Protein AF-A0A9P0FPD1-F1 (afdb_monomer)

Solvent-accessible surface area (backbone atoms only — not comparable to full-atom values): 7774 Å² total; per-residue (Å²): 135,86,89,82,80,80,77,78,78,75,72,80,72,81,77,53,53,54,69,71,58,44,58,69,61,46,66,76,44,44,64,82,68,62,39,69,62,49,50,55,43,50,53,40,48,51,54,39,60,74,38,34,51,74,93,47,46,70,59,50,49,54,49,52,59,67,39,32,31,69,54,39,32,56,58,53,69,80,47,92,68,94,48,68,65,60,46,48,55,50,48,44,67,74,43,44,69,79,74,45,73,68,53,52,52,50,53,58,62,67,63,60,76,62,92,76,77,82,79,83,86,81,90,127

pLDDT: mean 70.45, std 12.59, range [40.28, 86.19]

Organism: Brassicogethes aeneus (NCBI:txid1431903)

Sequence (124 aa):
MPNDNEEQAVGNTISYISLDTAVRLLKEYNGETKSDKAHDFIDSCDMVFSSVNPDNHEILFNIIKTKLTGKARSLTKYKQFFDWVDLKDYLEDVFSEKRSISFWQLELNSCKQSRQEEHLLQIK

Secondary structure (DSSP, 8-state):
---------------PPPHHHHHHH---B-S-S-HHHHHHHHHHHHHHHHHS-GGGHHHHHHHHHHHB-HHHHHHHHHS--SSHHHHHHHHHHHHS----HHHHHHHHHH----TTS-SSS---

Mean predicted aligned error: 14.71 Å

Radius of gyration: 23.63 Å; Cα contacts (8 Å, |Δi|>4): 83; chains: 1; bounding box: 62×40×69 Å

Foldseek 3Di:
DDDDDPDPPPPVPLQADDPVVLLVLQAAAALPDALVVLVVNLVSLVVNCSRHDPVCQVVSVVSNLVSYHHPRVVVCVVDDDDHPVVSSVVSCVSRVPPCDVVNVVVVVVVPPPDPPVPPDPDDD

Structure (mmCIF, N/CA/C/O backbone):
data_AF-A0A9P0FPD1-F1
#
_entry.id   AF-A0A9P0FPD1-F1
#
loop_
_atom_site.group_PDB
_atom_site.id
_atom_site.type_symbol
_atom_site.label_atom_id
_atom_site.label_alt_id
_atom_site.label_comp_id
_atom_site.label_asym_id
_atom_site.label_entity_id
_atom_site.label_seq_id
_atom_site.pdbx_PDB_ins_code
_atom_site.Cartn_x
_atom_site.Cartn_y
_atom_site.Cartn_z
_atom_site.occupancy
_atom_site.B_iso_or_equiv
_atom_site.auth_seq_id
_atom_site.auth_comp_id
_atom_site.auth_asym_id
_atom_site.auth_atom_id
_atom_site.pdbx_PDB_model_num
ATOM 1 N N . MET A 1 1 ? 0.781 -28.574 52.181 1.00 47.66 1 MET A N 1
ATOM 2 C CA . MET A 1 1 ? 0.655 -28.910 50.742 1.00 47.66 1 MET A CA 1
ATOM 3 C C . MET A 1 1 ? -0.658 -29.644 50.563 1.00 47.66 1 MET A C 1
ATOM 5 O O . MET A 1 1 ? -0.927 -30.428 51.472 1.00 47.66 1 MET A O 1
ATOM 9 N N . PRO A 1 2 ? -1.463 -29.449 49.498 1.00 48.81 2 PRO A N 1
ATOM 10 C CA . PRO A 1 2 ? -1.349 -28.632 48.260 1.00 48.81 2 PRO A CA 1
ATOM 11 C C . PRO A 1 2 ? -2.165 -27.312 48.388 1.00 48.81 2 PRO A C 1
ATOM 13 O O . PRO A 1 2 ? -2.894 -27.183 49.360 1.00 48.81 2 PRO A O 1
ATOM 16 N N . ASN A 1 3 ? -1.977 -26.194 47.676 1.00 56.16 3 ASN A N 1
ATOM 17 C CA . ASN A 1 3 ? -1.818 -25.818 46.258 1.00 56.16 3 ASN A CA 1
ATOM 18 C C . ASN A 1 3 ? -3.091 -25.933 45.407 1.00 56.16 3 ASN A C 1
ATOM 20 O O . ASN A 1 3 ? -3.221 -26.885 44.647 1.00 56.16 3 ASN A O 1
ATOM 24 N N . ASP A 1 4 ? -3.940 -24.906 45.477 1.00 51.34 4 ASP A N 1
ATOM 25 C CA . ASP A 1 4 ? -4.926 -24.595 44.443 1.00 51.34 4 ASP A CA 1
ATOM 26 C C . ASP A 1 4 ? -4.581 -23.226 43.858 1.00 51.34 4 ASP A C 1
ATOM 28 O O . ASP A 1 4 ? -4.693 -22.183 44.501 1.00 51.34 4 ASP A O 1
A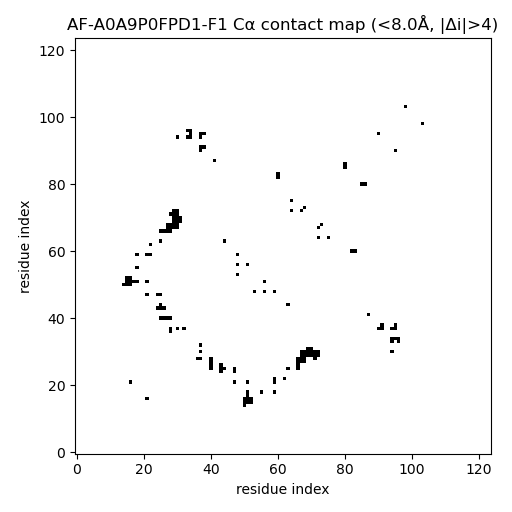TOM 32 N N . ASN A 1 5 ? -4.046 -23.295 42.643 1.00 58.28 5 ASN A N 1
ATOM 33 C CA . ASN A 1 5 ? -3.719 -22.176 41.783 1.00 58.28 5 ASN A CA 1
ATOM 34 C C . ASN A 1 5 ? -4.977 -21.328 41.551 1.00 58.28 5 ASN A C 1
ATOM 36 O O . ASN A 1 5 ? -5.934 -21.805 40.941 1.00 58.28 5 ASN A O 1
ATOM 40 N N . GLU A 1 6 ? -4.950 -20.059 41.956 1.00 53.19 6 GLU A N 1
ATOM 41 C CA . GLU A 1 6 ? -5.822 -19.055 41.354 1.00 53.19 6 GLU A CA 1
ATOM 42 C C . GLU A 1 6 ? -5.348 -18.843 39.916 1.00 53.19 6 GLU A C 1
ATOM 44 O O . GLU A 1 6 ? -4.319 -18.226 39.633 1.00 53.19 6 GLU A O 1
ATOM 49 N N . GLU A 1 7 ? -6.091 -19.477 39.018 1.00 49.56 7 GLU A N 1
ATOM 50 C CA . GLU A 1 7 ? -5.995 -19.394 37.575 1.00 49.56 7 GLU A CA 1
ATOM 51 C C . GLU A 1 7 ? -5.948 -17.924 37.142 1.00 49.56 7 GLU A C 1
ATOM 53 O O . GLU A 1 7 ? -6.940 -17.195 37.185 1.00 49.56 7 GLU A O 1
ATOM 58 N N . GLN A 1 8 ? -4.756 -17.471 36.748 1.00 40.34 8 GLN A N 1
ATOM 59 C CA . GLN A 1 8 ? -4.580 -16.189 36.086 1.00 40.34 8 GLN A CA 1
ATOM 60 C C . GLN A 1 8 ? -5.311 -16.255 34.747 1.00 40.34 8 GLN A C 1
ATOM 62 O O . GLN A 1 8 ? -4.775 -16.727 33.745 1.00 40.34 8 GLN A O 1
ATOM 67 N N . ALA A 1 9 ? -6.549 -15.766 34.735 1.00 41.00 9 ALA A N 1
ATOM 68 C CA . ALA A 1 9 ? -7.254 -15.406 33.523 1.00 41.00 9 ALA A CA 1
ATOM 69 C C . ALA A 1 9 ? -6.485 -14.257 32.860 1.00 41.00 9 ALA A C 1
ATOM 71 O O . ALA A 1 9 ? -6.743 -13.077 33.103 1.00 41.00 9 ALA A O 1
ATOM 72 N N . VAL A 1 10 ? -5.505 -14.607 32.026 1.00 48.78 10 VAL A N 1
ATOM 73 C CA . VAL A 1 10 ? -4.911 -13.695 31.052 1.00 48.78 10 VAL A CA 1
ATOM 74 C C . VAL A 1 10 ? -6.001 -13.429 30.020 1.00 48.78 10 VAL A C 1
ATOM 76 O O . VAL A 1 10 ? -6.079 -14.068 28.973 1.00 48.78 10 VAL A O 1
ATOM 79 N N . GLY A 1 11 ? -6.915 -12.521 30.362 1.00 42.75 11 GLY A N 1
ATOM 80 C CA . GLY A 1 11 ? -7.810 -11.908 29.401 1.00 42.75 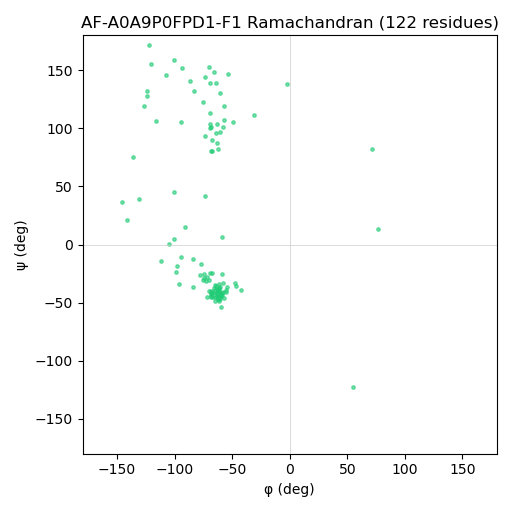11 GLY A CA 1
ATOM 81 C C . GLY A 1 11 ? -6.921 -11.263 28.355 1.00 42.75 11 GLY A C 1
ATOM 82 O O . GLY A 1 11 ? -6.240 -10.282 28.643 1.00 42.75 11 GLY A O 1
ATOM 83 N N . ASN A 1 12 ? -6.862 -11.867 27.172 1.00 48.62 12 ASN A N 1
ATOM 84 C CA . ASN A 1 12 ? -6.103 -11.362 26.044 1.00 48.62 12 ASN A CA 1
ATOM 85 C C . ASN A 1 12 ? -6.790 -10.068 25.587 1.00 48.62 12 ASN A C 1
ATOM 87 O O . ASN A 1 12 ? -7.635 -10.078 24.695 1.00 48.62 12 ASN A O 1
ATOM 91 N N . THR A 1 13 ? -6.516 -8.958 26.276 1.00 44.25 13 THR A N 1
ATOM 92 C CA . THR A 1 13 ? -6.965 -7.633 25.869 1.00 44.25 13 THR A CA 1
ATOM 93 C C . THR A 1 13 ? -6.283 -7.365 24.544 1.00 44.25 13 THR A C 1
ATOM 95 O O . THR A 1 13 ? -5.077 -7.117 24.503 1.00 44.25 13 THR A O 1
ATOM 98 N N . ILE A 1 14 ? -7.034 -7.485 23.452 1.00 61.28 14 ILE A N 1
ATOM 99 C CA . ILE A 1 14 ? -6.567 -7.065 22.139 1.00 61.28 14 ILE A CA 1
ATOM 100 C C . ILE A 1 14 ? -6.455 -5.542 22.223 1.00 61.28 14 ILE A C 1
ATOM 102 O O . ILE A 1 14 ? -7.424 -4.807 22.052 1.00 61.28 14 ILE A O 1
ATOM 106 N N . SER A 1 15 ? -5.280 -5.078 22.634 1.00 65.12 15 SER A N 1
ATOM 107 C CA . SER A 1 15 ? -4.957 -3.666 22.761 1.00 65.12 15 SER A CA 1
ATOM 108 C C . SER A 1 15 ? -4.775 -3.114 21.358 1.00 65.12 15 SER A C 1
ATOM 110 O O . SER A 1 15 ? -3.698 -3.218 20.774 1.00 65.12 15 SER A O 1
ATOM 112 N N . TYR A 1 16 ? -5.852 -2.572 20.800 1.00 73.19 16 TYR A N 1
ATOM 113 C CA . TYR A 1 16 ? -5.807 -1.928 19.497 1.00 73.19 16 TYR A CA 1
ATOM 114 C C . TYR A 1 16 ? -5.015 -0.622 19.571 1.00 73.19 16 TYR A C 1
ATOM 116 O O . TYR A 1 16 ? -5.157 0.156 20.519 1.00 73.19 16 TYR A O 1
ATOM 124 N N . ILE A 1 17 ? -4.196 -0.360 18.555 1.00 75.88 17 ILE A N 1
ATOM 125 C CA . ILE A 1 17 ? -3.489 0.918 18.444 1.00 75.88 17 ILE A CA 1
ATOM 126 C C . ILE A 1 17 ? -4.458 2.029 18.023 1.00 75.88 17 ILE A C 1
ATOM 128 O O . ILE A 1 17 ? -5.366 1.823 17.216 1.00 75.88 17 ILE A O 1
ATOM 132 N N . SER A 1 18 ? -4.255 3.235 18.553 1.00 77.50 18 SER A N 1
ATOM 133 C CA . SER A 1 18 ? -5.013 4.418 18.139 1.00 77.50 18 SER A CA 1
ATOM 134 C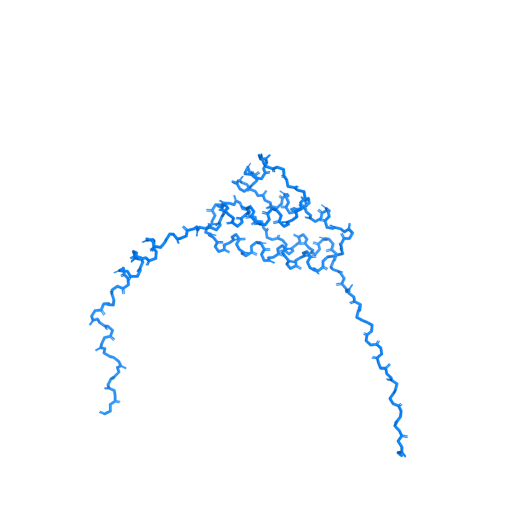 C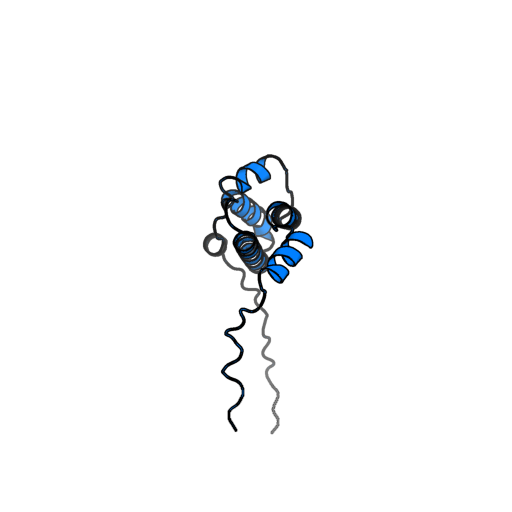 . SER A 1 18 ? -4.703 4.795 16.688 1.00 77.50 18 SER A C 1
ATOM 136 O O . SER A 1 18 ? -3.567 4.657 16.227 1.00 77.50 18 SER A O 1
ATOM 138 N N . LEU A 1 19 ? -5.693 5.362 15.992 1.00 75.06 19 LEU A N 1
ATOM 139 C CA . LEU A 1 19 ? -5.580 5.788 14.591 1.00 75.06 19 LEU A CA 1
ATOM 140 C C . LEU A 1 19 ? -4.397 6.746 14.347 1.00 75.06 19 LEU A C 1
ATOM 142 O O . LEU A 1 19 ? -3.712 6.640 13.338 1.00 75.06 19 LEU A O 1
ATOM 146 N N . ASP A 1 20 ? -4.110 7.638 15.296 1.00 75.31 20 ASP A N 1
ATOM 147 C CA . ASP A 1 20 ? -2.954 8.546 15.243 1.00 75.31 20 ASP A CA 1
ATOM 148 C C . ASP A 1 20 ? -1.613 7.790 15.181 1.00 75.31 20 ASP A C 1
ATOM 150 O O . ASP A 1 20 ? -0.746 8.074 14.352 1.00 75.31 20 ASP A O 1
ATOM 154 N N . THR A 1 21 ? -1.470 6.751 16.007 1.00 77.12 21 THR A N 1
ATOM 155 C CA . THR A 1 21 ? -0.261 5.919 16.032 1.00 77.12 21 THR A CA 1
ATOM 156 C C . THR A 1 21 ? -0.136 5.104 14.748 1.00 77.12 21 THR A C 1
ATOM 158 O O . THR A 1 21 ? 0.953 5.026 14.181 1.00 77.12 21 THR A O 1
ATOM 161 N N . ALA A 1 22 ? -1.255 4.580 14.240 1.00 76.44 22 ALA A N 1
ATOM 162 C CA . ALA A 1 22 ? -1.333 3.916 12.941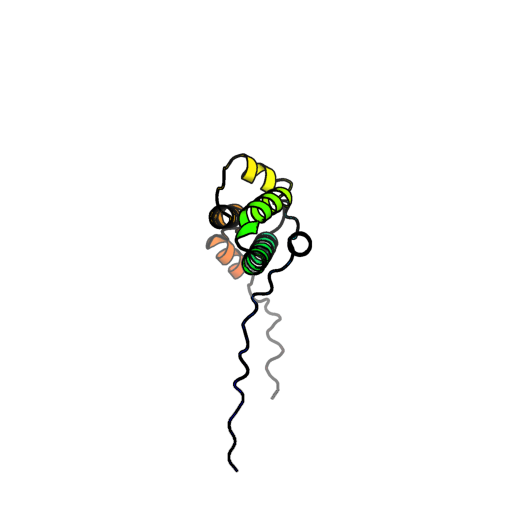 1.00 76.44 22 ALA A CA 1
ATOM 163 C C . ALA A 1 22 ? -0.871 4.834 11.790 1.00 76.44 22 ALA A C 1
ATOM 165 O O . ALA A 1 22 ? -0.033 4.441 10.980 1.00 76.44 22 ALA A O 1
ATOM 166 N N . VAL A 1 23 ? -1.330 6.090 11.754 1.00 77.88 23 VAL A N 1
ATOM 167 C CA . VAL A 1 23 ? -0.923 7.086 10.740 1.00 77.88 23 VAL A CA 1
ATOM 168 C C . VAL A 1 23 ? 0.576 7.383 10.800 1.00 77.88 23 VAL A C 1
ATOM 170 O O . VAL A 1 23 ? 1.191 7.646 9.763 1.00 77.88 23 VAL A O 1
ATOM 173 N N . ARG A 1 24 ? 1.164 7.356 12.002 1.00 79.56 24 ARG A N 1
ATOM 174 C CA . ARG A 1 24 ? 2.599 7.583 12.217 1.00 79.56 24 ARG A CA 1
ATOM 175 C C . ARG A 1 24 ? 3.460 6.387 11.804 1.00 79.56 24 ARG A C 1
ATOM 177 O O . ARG A 1 24 ? 4.598 6.584 11.390 1.00 79.56 24 ARG A O 1
ATOM 184 N N . LEU A 1 25 ? 2.929 5.170 11.919 1.00 77.62 25 LEU A N 1
ATOM 185 C CA . LEU A 1 25 ? 3.572 3.934 11.456 1.00 77.62 25 LEU A CA 1
ATOM 186 C C . LEU A 1 25 ? 3.564 3.817 9.925 1.00 77.62 25 LEU A C 1
ATOM 188 O O . LEU A 1 25 ? 4.498 3.267 9.343 1.00 77.62 25 LEU A O 1
ATOM 192 N N . LEU A 1 26 ? 2.540 4.368 9.271 1.00 81.00 26 LEU A N 1
ATOM 193 C CA . LEU A 1 26 ? 2.434 4.384 7.816 1.00 81.00 26 LEU A CA 1
ATOM 194 C C . LEU A 1 26 ? 3.488 5.303 7.185 1.00 81.00 26 LEU A C 1
ATOM 196 O O . LEU A 1 26 ? 3.431 6.534 7.292 1.00 81.00 26 LEU A O 1
ATOM 200 N N . LYS A 1 27 ? 4.422 4.683 6.463 1.00 80.56 27 LYS A N 1
ATOM 201 C CA . LYS A 1 27 ? 5.379 5.368 5.586 1.00 80.56 27 LYS A CA 1
ATOM 202 C C . LYS A 1 27 ? 4.654 5.936 4.363 1.00 80.56 27 LYS A C 1
ATOM 204 O O . LYS A 1 27 ? 3.628 5.415 3.948 1.00 80.56 27 LYS A O 1
ATOM 209 N N . GLU A 1 28 ? 5.174 7.001 3.771 1.00 80.88 28 GLU A N 1
ATOM 210 C CA . GLU A 1 28 ? 4.636 7.545 2.518 1.00 80.88 28 GLU A CA 1
ATOM 211 C C . GLU A 1 28 ? 5.270 6.839 1.315 1.00 80.88 28 GLU A C 1
ATOM 213 O O . GLU A 1 28 ? 6.475 6.575 1.311 1.00 80.88 28 GLU A O 1
ATOM 218 N N . TYR A 1 29 ? 4.471 6.556 0.281 1.00 78.62 29 TYR A N 1
ATOM 219 C CA . TYR A 1 29 ? 4.949 5.892 -0.934 1.00 78.62 29 TYR A CA 1
ATOM 220 C C . TYR A 1 29 ? 4.582 6.687 -2.190 1.00 78.62 29 TYR A C 1
ATOM 222 O O . TYR A 1 29 ? 3.407 6.911 -2.483 1.00 78.62 29 TYR A O 1
ATOM 230 N N . ASN A 1 30 ? 5.598 7.115 -2.944 1.00 77.06 30 ASN A N 1
ATOM 231 C CA . ASN A 1 30 ? 5.456 7.954 -4.141 1.00 77.06 30 ASN A CA 1
ATOM 232 C C . ASN A 1 30 ? 5.390 7.164 -5.464 1.00 77.06 30 ASN A C 1
ATOM 234 O O . ASN A 1 30 ? 5.060 7.731 -6.510 1.00 77.06 30 ASN A O 1
ATOM 238 N N . GLY A 1 31 ? 5.689 5.862 -5.444 1.00 70.31 31 GLY A N 1
ATOM 239 C CA . GLY A 1 31 ? 5.689 5.014 -6.640 1.00 70.31 31 GLY A CA 1
ATOM 240 C C . GLY A 1 31 ? 6.902 5.168 -7.565 1.00 70.31 31 GLY A C 1
ATOM 241 O O . GLY A 1 31 ? 6.840 4.712 -8.704 1.00 70.31 31 GLY A O 1
ATOM 242 N N . GLU A 1 32 ? 7.983 5.826 -7.129 1.00 65.81 32 GLU A N 1
ATOM 243 C CA . GLU A 1 32 ? 9.193 6.026 -7.954 1.00 65.81 32 GLU A CA 1
ATOM 244 C C . GLU A 1 32 ? 10.326 5.040 -7.662 1.00 65.81 32 GLU A C 1
ATOM 246 O O . GLU A 1 32 ? 11.192 4.843 -8.510 1.00 65.81 32 GLU A O 1
ATOM 251 N N . THR A 1 33 ? 10.370 4.439 -6.471 1.00 57.22 33 THR A N 1
ATOM 252 C CA . THR A 1 33 ? 11.539 3.648 -6.056 1.00 57.22 33 THR A CA 1
ATOM 253 C C . THR A 1 33 ? 11.252 2.150 -6.067 1.00 57.22 33 THR A C 1
ATOM 255 O O . THR A 1 33 ? 10.137 1.759 -5.733 1.00 57.22 33 THR A O 1
ATOM 258 N N . LYS A 1 34 ? 12.300 1.381 -6.415 1.00 59.78 34 LYS A N 1
ATOM 259 C CA . LYS A 1 34 ? 12.552 -0.069 -6.256 1.00 59.78 34 LYS A CA 1
ATOM 260 C C . LYS A 1 34 ? 11.467 -0.871 -5.527 1.00 59.78 34 LYS A C 1
ATOM 262 O O . LYS A 1 34 ? 11.021 -0.460 -4.455 1.00 59.78 34 LYS A O 1
ATOM 267 N N . SER A 1 35 ? 11.173 -2.062 -6.048 1.00 65.88 35 SER A N 1
ATOM 268 C CA . SER A 1 35 ? 10.226 -3.037 -5.483 1.00 65.88 35 SER A CA 1
ATOM 269 C C . SER A 1 35 ? 10.331 -3.191 -3.961 1.00 65.88 35 SER A C 1
ATOM 271 O O . SER A 1 35 ? 9.306 -3.226 -3.289 1.00 65.88 35 SER A O 1
ATOM 273 N N . ASP A 1 36 ? 11.542 -3.170 -3.394 1.00 65.25 36 ASP A N 1
ATOM 274 C CA . ASP A 1 36 ? 11.778 -3.295 -1.947 1.00 65.25 36 ASP A CA 1
ATOM 275 C C . ASP A 1 36 ? 11.007 -2.257 -1.106 1.00 65.25 36 ASP A C 1
ATOM 277 O O . ASP A 1 36 ? 10.411 -2.596 -0.089 1.00 65.25 36 ASP A O 1
ATOM 281 N N . LYS A 1 37 ? 10.934 -0.992 -1.551 1.00 74.12 37 LYS A N 1
ATOM 282 C CA . LYS A 1 37 ? 10.213 0.057 -0.802 1.00 74.12 37 LYS A CA 1
ATOM 283 C C . LYS A 1 37 ? 8.693 -0.075 -0.901 1.00 74.12 37 LYS A C 1
ATOM 285 O O . LYS A 1 37 ? 7.988 0.436 -0.033 1.00 74.12 37 LYS A O 1
ATOM 290 N N . ALA A 1 38 ? 8.195 -0.700 -1.969 1.00 75.44 38 ALA A N 1
ATOM 291 C CA . ALA A 1 38 ? 6.774 -0.997 -2.110 1.00 75.44 38 ALA A CA 1
ATOM 292 C C . ALA A 1 38 ? 6.370 -2.114 -1.140 1.00 75.44 38 ALA A C 1
ATOM 294 O O . ALA A 1 38 ? 5.385 -1.959 -0.423 1.00 75.44 38 ALA A O 1
ATOM 295 N N . HIS A 1 39 ? 7.180 -3.175 -1.053 1.00 79.19 39 HIS A N 1
ATOM 296 C CA . HIS A 1 39 ? 6.981 -4.259 -0.089 1.00 79.19 39 HIS A CA 1
ATOM 297 C C . HIS A 1 39 ? 7.047 -3.746 1.358 1.00 79.19 39 HIS A C 1
ATOM 299 O O . HIS A 1 39 ? 6.104 -3.963 2.109 1.00 79.19 39 HIS A O 1
ATOM 305 N N . ASP A 1 40 ? 8.048 -2.931 1.713 1.00 80.88 40 ASP A N 1
ATOM 306 C CA . ASP A 1 40 ? 8.138 -2.312 3.048 1.00 80.88 40 ASP A CA 1
ATOM 307 C C . ASP A 1 40 ? 6.883 -1.506 3.432 1.00 80.88 40 ASP A C 1
ATOM 309 O O . ASP A 1 40 ? 6.471 -1.481 4.597 1.00 80.88 40 ASP A O 1
ATOM 313 N N . PHE A 1 41 ? 6.299 -0.783 2.470 1.00 82.94 41 PHE A N 1
ATOM 314 C CA . PHE A 1 41 ? 5.069 -0.023 2.684 1.00 82.94 41 PHE A CA 1
ATOM 315 C C . PHE A 1 41 ? 3.876 -0.954 2.904 1.00 82.94 41 PHE A C 1
ATOM 317 O O . PHE A 1 41 ? 3.101 -0.732 3.834 1.00 82.94 41 PHE A O 1
ATOM 324 N N . ILE A 1 42 ? 3.751 -1.997 2.083 1.00 84.69 42 ILE A N 1
ATOM 325 C CA . ILE A 1 42 ? 2.685 -2.995 2.183 1.00 84.69 42 ILE A CA 1
ATOM 326 C C . ILE A 1 42 ? 2.747 -3.720 3.530 1.00 84.69 42 ILE A C 1
ATOM 328 O O . ILE A 1 42 ? 1.731 -3.764 4.218 1.00 84.69 42 ILE A O 1
ATOM 332 N N . ASP A 1 43 ? 3.921 -4.199 3.944 1.00 84.31 43 ASP A N 1
ATOM 333 C CA . ASP A 1 43 ? 4.133 -4.840 5.249 1.00 84.31 43 ASP A CA 1
ATOM 334 C C . ASP A 1 43 ? 3.777 -3.903 6.409 1.00 84.31 43 ASP A C 1
ATOM 336 O O . ASP A 1 43 ? 3.087 -4.291 7.352 1.00 84.31 43 ASP A O 1
ATOM 340 N N . SER A 1 44 ? 4.183 -2.631 6.320 1.00 84.69 44 SER A N 1
ATOM 341 C CA . SER A 1 44 ? 3.829 -1.630 7.336 1.00 84.69 44 SER A CA 1
ATOM 342 C C . SER A 1 44 ? 2.311 -1.432 7.420 1.00 84.69 44 SER A C 1
ATOM 344 O O . SER A 1 44 ? 1.759 -1.331 8.514 1.00 84.69 44 SER A O 1
ATOM 346 N N . CYS A 1 45 ? 1.620 -1.389 6.279 1.00 84.50 45 CYS A N 1
ATOM 347 C CA . CYS A 1 45 ? 0.164 -1.279 6.241 1.00 84.50 45 CYS A CA 1
ATOM 348 C C . CYS A 1 45 ? -0.517 -2.532 6.811 1.00 84.50 45 CYS A C 1
ATOM 350 O O . CYS A 1 45 ? -1.465 -2.400 7.578 1.00 84.50 45 CYS A O 1
ATOM 352 N N . ASP A 1 46 ? -0.022 -3.726 6.483 1.00 86.19 46 ASP A N 1
ATOM 353 C CA . ASP A 1 46 ? -0.542 -5.016 6.956 1.00 86.19 46 ASP A CA 1
ATOM 354 C C . ASP A 1 46 ? -0.426 -5.147 8.485 1.00 86.19 46 ASP A C 1
ATOM 356 O O . ASP A 1 46 ? -1.393 -5.482 9.180 1.00 86.19 46 ASP A O 1
ATOM 360 N N . MET A 1 47 ? 0.727 -4.744 9.030 1.00 83.75 47 MET A N 1
ATOM 361 C CA . MET A 1 47 ? 0.963 -4.674 10.472 1.00 83.75 47 MET A CA 1
ATOM 362 C C . MET A 1 47 ? -0.013 -3.712 11.157 1.00 83.75 47 MET A C 1
ATOM 364 O O . MET A 1 47 ? -0.562 -4.020 12.219 1.00 83.75 47 MET A O 1
ATOM 368 N N . VAL A 1 48 ? -0.250 -2.547 10.552 1.00 84.19 48 VAL A N 1
ATOM 369 C CA . VAL A 1 48 ? -1.176 -1.544 11.083 1.00 84.19 48 VAL A CA 1
ATOM 370 C C . VAL A 1 48 ? -2.623 -2.039 11.014 1.00 84.19 48 VAL A C 1
ATOM 372 O O . VAL A 1 48 ? -3.342 -1.899 12.001 1.00 84.19 48 VAL A O 1
ATOM 375 N N . PHE A 1 49 ? -3.038 -2.677 9.918 1.00 83.06 49 PHE A N 1
ATOM 376 C CA . PHE A 1 49 ? -4.367 -3.285 9.784 1.00 83.06 49 PHE A CA 1
ATOM 377 C C . PHE A 1 49 ? -4.623 -4.373 10.826 1.00 83.06 49 PHE A C 1
ATOM 379 O O . PHE A 1 49 ? -5.706 -4.417 11.409 1.00 83.06 49 PHE A O 1
ATOM 386 N N . SER A 1 50 ? -3.614 -5.199 11.104 1.00 82.50 50 SER A N 1
ATOM 387 C CA . SER A 1 50 ? -3.680 -6.253 12.123 1.00 82.50 50 SER A CA 1
ATOM 388 C C . SER A 1 50 ? -3.723 -5.701 13.552 1.00 82.50 50 SER A C 1
ATOM 390 O O . SER A 1 50 ? -4.211 -6.367 14.462 1.00 82.50 50 SER A O 1
ATOM 392 N N . SER A 1 51 ? -3.211 -4.485 13.759 1.00 80.19 51 SER A N 1
ATOM 393 C CA . SER A 1 51 ? -3.098 -3.859 15.081 1.00 80.19 51 SER A CA 1
ATOM 394 C C . SER A 1 51 ? -4.236 -2.882 15.400 1.00 80.19 51 SER A C 1
ATOM 396 O O . SER A 1 51 ? -4.417 -2.521 16.564 1.00 80.19 51 SER A O 1
ATOM 398 N N . VAL A 1 52 ? -4.978 -2.398 14.400 1.00 81.69 52 VAL A N 1
ATOM 399 C CA . VAL A 1 52 ? -6.064 -1.419 14.579 1.00 81.69 52 VAL A CA 1
ATOM 400 C C . VAL A 1 52 ? -7.417 -2.122 14.727 1.00 81.69 52 VAL A C 1
ATOM 402 O O . VAL A 1 52 ? -7.630 -3.206 14.188 1.00 81.69 52 VAL A O 1
ATOM 405 N N . ASN A 1 53 ? -8.351 -1.491 15.446 1.00 78.88 53 ASN A N 1
ATOM 406 C CA . ASN A 1 53 ? -9.707 -2.022 15.600 1.00 78.88 53 ASN A CA 1
ATOM 407 C C . ASN A 1 53 ? -10.397 -2.150 14.216 1.00 78.88 53 ASN A C 1
ATOM 409 O O . ASN A 1 53 ? -10.393 -1.155 13.481 1.00 78.88 53 ASN A O 1
ATOM 413 N N . PRO A 1 54 ? -11.005 -3.308 13.869 1.00 79.75 54 PRO A N 1
ATOM 414 C CA . PRO A 1 54 ? -11.796 -3.491 12.646 1.00 79.75 54 PRO A CA 1
ATOM 415 C C . PRO A 1 54 ? -12.829 -2.393 12.367 1.00 79.75 54 PRO A C 1
ATOM 417 O O . PRO A 1 54 ? -13.010 -2.032 11.207 1.00 79.75 54 PRO A O 1
ATOM 420 N N . ASP A 1 55 ? -13.435 -1.783 13.391 1.00 79.31 55 ASP A N 1
ATOM 421 C CA . ASP A 1 55 ? -14.376 -0.661 13.209 1.00 79.31 55 ASP A CA 1
ATOM 422 C C . ASP A 1 55 ? -13.743 0.551 12.491 1.00 79.31 55 ASP A C 1
ATOM 424 O O . ASP A 1 55 ? -14.429 1.348 11.856 1.00 79.31 55 ASP A O 1
ATOM 428 N N . ASN A 1 56 ? -12.417 0.698 12.576 1.00 79.69 56 ASN A N 1
ATOM 429 C CA . ASN A 1 56 ? -11.665 1.803 11.980 1.00 79.69 56 ASN A CA 1
ATOM 430 C C . ASN A 1 56 ? -10.985 1.429 10.654 1.00 79.69 56 ASN A C 1
ATOM 432 O O . ASN A 1 56 ? -10.238 2.249 10.111 1.00 79.69 56 ASN A O 1
ATOM 436 N N . HIS A 1 57 ? -11.203 0.221 10.122 1.00 81.12 57 HIS A N 1
ATOM 437 C CA . HIS A 1 57 ? -10.550 -0.245 8.891 1.00 81.12 57 HIS A CA 1
ATOM 438 C C . HIS A 1 57 ? -10.897 0.623 7.677 1.00 81.12 57 HIS A C 1
ATOM 440 O O . HIS A 1 57 ? -10.003 0.944 6.895 1.00 81.12 57 HIS A O 1
ATOM 446 N N . GLU A 1 58 ? -12.138 1.101 7.559 1.00 82.44 58 GLU A N 1
ATOM 447 C CA . GLU A 1 58 ? -12.534 2.018 6.477 1.00 82.44 58 GLU A CA 1
ATOM 448 C C . GLU A 1 58 ? -11.791 3.361 6.548 1.00 82.44 58 GLU A C 1
ATOM 450 O O . GLU A 1 58 ? -11.326 3.905 5.540 1.00 82.44 58 GLU A O 1
ATOM 455 N N . ILE A 1 59 ? -11.635 3.899 7.761 1.00 82.38 59 ILE A N 1
ATOM 456 C CA . ILE A 1 59 ? -10.927 5.162 7.989 1.00 82.38 59 ILE A CA 1
ATOM 457 C C . ILE A 1 59 ? -9.433 4.972 7.708 1.00 82.38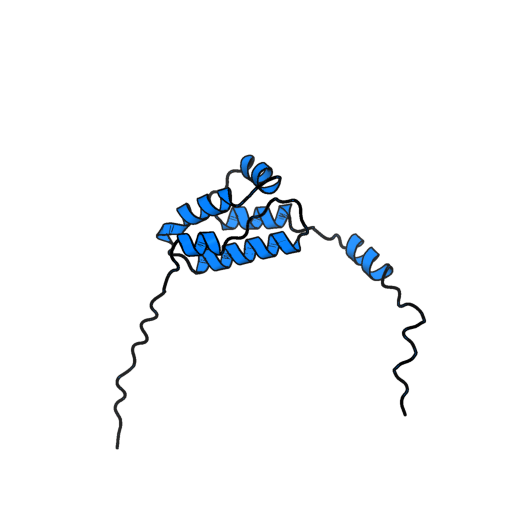 59 ILE A C 1
ATOM 459 O O . ILE A 1 59 ? -8.822 5.797 7.025 1.00 82.38 59 ILE A O 1
ATOM 463 N N . LEU A 1 60 ? -8.853 3.868 8.184 1.00 82.19 60 LEU A N 1
ATOM 464 C CA . LEU A 1 60 ? -7.463 3.504 7.923 1.00 82.19 60 LEU A CA 1
ATOM 465 C C . LEU A 1 60 ? -7.200 3.355 6.420 1.00 82.19 60 LEU A C 1
ATOM 467 O O . LEU A 1 60 ? -6.201 3.866 5.915 1.00 82.19 60 LEU A O 1
ATOM 471 N N . PHE A 1 61 ? -8.118 2.731 5.688 1.00 83.69 61 PHE A N 1
ATOM 472 C CA . PHE A 1 61 ? -8.021 2.590 4.241 1.00 83.69 61 PHE A CA 1
ATOM 473 C C . PHE A 1 61 ? -8.013 3.945 3.522 1.00 83.69 61 PHE A C 1
ATOM 475 O O . PHE A 1 61 ? -7.180 4.186 2.642 1.00 83.69 61 PHE A O 1
ATOM 482 N N . ASN A 1 62 ? -8.877 4.875 3.937 1.00 82.12 62 ASN A N 1
ATOM 483 C CA . ASN A 1 62 ? -8.852 6.243 3.418 1.00 82.12 62 ASN A CA 1
ATOM 484 C C . ASN A 1 62 ? -7.535 6.960 3.740 1.00 82.12 62 ASN A C 1
ATOM 486 O O . ASN A 1 62 ? -6.988 7.654 2.882 1.00 82.12 62 ASN A O 1
ATOM 490 N N . ILE A 1 63 ? -6.976 6.756 4.933 1.00 82.81 63 ILE A N 1
ATOM 491 C CA . ILE A 1 63 ? -5.671 7.313 5.308 1.00 82.81 63 ILE A CA 1
ATOM 492 C C . ILE A 1 63 ? -4.566 6.743 4.420 1.00 82.81 63 ILE A C 1
ATOM 494 O O . ILE A 1 63 ? -3.748 7.499 3.898 1.00 82.81 63 ILE A O 1
ATOM 498 N N . ILE A 1 64 ? -4.560 5.440 4.171 1.00 83.31 64 ILE A N 1
ATOM 499 C CA . ILE A 1 64 ? -3.583 4.798 3.289 1.00 83.31 64 ILE A CA 1
ATOM 500 C C . ILE A 1 64 ? -3.663 5.379 1.875 1.00 83.31 64 ILE A C 1
ATOM 502 O O . ILE A 1 64 ? -2.632 5.739 1.306 1.00 83.31 64 ILE A O 1
ATOM 506 N N . LYS A 1 65 ? -4.872 5.606 1.343 1.00 80.44 65 LYS A N 1
ATOM 507 C CA . LYS A 1 65 ? -5.060 6.309 0.059 1.00 80.44 65 LYS A CA 1
ATOM 508 C C . LYS A 1 65 ? -4.452 7.716 0.059 1.00 80.44 65 LYS A C 1
ATOM 510 O O . LYS A 1 65 ? -3.966 8.157 -0.981 1.00 80.44 65 LYS A O 1
ATOM 515 N N . THR A 1 66 ? -4.453 8.420 1.194 1.00 81.75 66 THR A N 1
ATOM 516 C CA . THR A 1 66 ? -3.804 9.743 1.311 1.00 81.75 66 THR A CA 1
ATOM 517 C C . THR A 1 66 ? -2.283 9.676 1.448 1.00 81.75 66 THR A C 1
ATOM 519 O O . THR A 1 66 ? -1.606 10.611 1.029 1.00 81.75 66 THR A O 1
ATOM 522 N N . LYS A 1 67 ? -1.740 8.574 1.980 1.00 81.88 67 LYS A N 1
ATOM 523 C CA . LYS A 1 67 ? -0.292 8.322 2.103 1.00 81.88 67 LYS A CA 1
ATOM 524 C C . LYS A 1 67 ? 0.364 7.905 0.782 1.00 81.88 67 LYS A C 1
ATOM 526 O O . LYS A 1 67 ? 1.586 7.994 0.644 1.00 81.88 67 LYS A O 1
ATOM 531 N N . LEU A 1 68 ? -0.438 7.485 -0.197 1.00 81.06 68 LEU A N 1
ATOM 532 C CA . LEU A 1 68 ? 0.004 7.284 -1.573 1.00 81.06 68 LEU A CA 1
ATOM 533 C C . LEU A 1 68 ? 0.171 8.640 -2.267 1.00 81.06 68 LEU A C 1
ATOM 535 O O . LEU A 1 68 ? -0.770 9.428 -2.389 1.00 81.06 68 LEU A O 1
ATOM 539 N N . THR A 1 69 ? 1.370 8.903 -2.774 1.00 79.56 69 THR A N 1
ATOM 540 C CA . THR A 1 69 ? 1.728 10.148 -3.467 1.00 79.56 69 THR A CA 1
ATOM 541 C C . THR A 1 69 ? 2.243 9.864 -4.884 1.00 79.56 69 THR A C 1
ATOM 543 O O . THR A 1 69 ? 2.369 8.711 -5.302 1.00 79.56 69 THR A O 1
ATOM 546 N N . GLY A 1 70 ? 2.450 10.915 -5.684 1.00 81.12 70 GLY A N 1
ATOM 547 C CA . GLY A 1 70 ? 3.084 10.823 -7.006 1.00 81.12 70 GLY A CA 1
ATOM 548 C C . GLY A 1 70 ? 2.432 9.832 -7.983 1.00 81.12 70 GLY A C 1
ATOM 549 O O . GLY A 1 70 ? 1.245 9.938 -8.328 1.00 81.12 70 GLY A O 1
ATOM 550 N N . LYS A 1 71 ? 3.235 8.872 -8.456 1.00 75.50 71 LYS A N 1
ATOM 551 C CA . LYS A 1 71 ? 2.845 7.864 -9.451 1.00 75.50 71 LYS A CA 1
ATOM 552 C C . LYS A 1 71 ? 1.856 6.855 -8.867 1.00 75.50 71 LYS A C 1
ATOM 554 O O . LYS A 1 71 ? 0.867 6.537 -9.525 1.00 75.50 71 LYS A O 1
ATOM 559 N N . ALA A 1 72 ? 2.059 6.432 -7.617 1.00 77.00 72 ALA A N 1
ATOM 560 C CA . ALA A 1 72 ? 1.155 5.511 -6.925 1.00 77.00 72 ALA A CA 1
ATOM 561 C C . ALA A 1 72 ? -0.242 6.117 -6.728 1.00 77.00 72 ALA A C 1
ATOM 563 O O . ALA A 1 72 ? -1.249 5.463 -7.009 1.00 77.00 72 ALA A O 1
ATOM 564 N N . ARG A 1 73 ? -0.318 7.403 -6.359 1.00 79.75 73 ARG A N 1
ATOM 565 C CA . ARG A 1 73 ? -1.597 8.128 -6.269 1.00 79.75 73 ARG A CA 1
ATOM 566 C C . ARG A 1 73 ? -2.307 8.219 -7.613 1.00 79.75 73 ARG A C 1
ATOM 568 O O . ARG A 1 73 ? -3.521 8.055 -7.680 1.00 79.75 73 ARG A O 1
ATOM 575 N N . SER A 1 74 ? -1.554 8.494 -8.675 1.00 77.62 74 SER A N 1
ATOM 576 C CA . SER A 1 74 ? -2.110 8.611 -10.024 1.00 77.62 74 SER A CA 1
ATOM 577 C C . SER A 1 74 ? -2.722 7.287 -10.474 1.00 77.62 74 SER A C 1
ATOM 579 O O . SER A 1 74 ? -3.868 7.276 -10.900 1.00 77.62 74 SER A O 1
ATOM 581 N N . LEU A 1 75 ? -2.012 6.172 -10.290 1.00 73.94 75 LEU A N 1
ATOM 582 C CA . LEU A 1 75 ? -2.495 4.824 -10.612 1.00 73.94 75 LEU A CA 1
ATOM 583 C C . LEU A 1 75 ? -3.731 4.438 -9.792 1.00 73.94 75 LEU A C 1
ATOM 585 O O . LEU A 1 75 ? -4.734 3.987 -10.342 1.00 73.94 75 LEU A O 1
ATOM 589 N N . THR A 1 76 ? -3.694 4.719 -8.490 1.00 75.50 76 THR A N 1
ATOM 590 C CA . THR A 1 76 ? -4.803 4.429 -7.574 1.00 75.50 76 THR A CA 1
ATOM 591 C C . THR A 1 76 ? -6.034 5.294 -7.863 1.00 75.50 76 THR A C 1
ATOM 593 O O . THR A 1 76 ? -7.149 4.892 -7.571 1.00 75.50 76 THR A O 1
ATOM 596 N N . LYS A 1 77 ? -5.882 6.474 -8.478 1.00 73.94 77 LYS A N 1
ATOM 597 C CA . LYS A 1 77 ? -7.015 7.343 -8.847 1.00 73.94 77 LYS A CA 1
ATOM 598 C C . LYS A 1 77 ? -7.854 6.775 -9.998 1.00 73.94 77 LYS A C 1
ATOM 600 O O . LYS A 1 77 ? -9.047 7.056 -10.067 1.00 73.94 77 LYS A O 1
ATOM 605 N N . TYR A 1 78 ? -7.243 6.018 -10.909 1.00 71.06 78 TYR A N 1
ATOM 606 C CA . TYR A 1 78 ? -7.938 5.465 -12.077 1.00 71.06 78 TYR A CA 1
ATOM 607 C C . TYR A 1 78 ? -8.670 4.151 -11.781 1.00 71.06 78 TYR A C 1
ATOM 609 O O . TYR A 1 78 ? -9.491 3.725 -12.591 1.00 71.06 78 TYR A O 1
ATOM 617 N N . LYS A 1 79 ? -8.403 3.520 -10.632 1.00 73.25 79 LYS A N 1
ATOM 618 C CA . LYS A 1 79 ? -9.001 2.246 -10.227 1.00 73.25 79 LYS A CA 1
ATOM 619 C C . LYS A 1 79 ? -9.676 2.407 -8.862 1.00 73.25 79 LYS A C 1
ATOM 621 O O . LYS A 1 79 ? -9.082 2.920 -7.925 1.00 73.25 79 LYS A O 1
ATOM 626 N N . GLN A 1 80 ? -10.943 2.016 -8.759 1.00 70.69 80 GLN A N 1
ATOM 627 C CA . GLN A 1 80 ? -11.665 2.021 -7.486 1.00 70.69 80 GLN A CA 1
ATOM 628 C C . GLN A 1 80 ? -11.333 0.734 -6.728 1.00 70.69 80 GLN A C 1
ATOM 630 O O . GLN A 1 80 ? -11.383 -0.349 -7.307 1.00 70.69 80 GLN A O 1
ATOM 635 N N . PHE A 1 81 ? -10.998 0.871 -5.448 1.00 78.12 81 PHE A N 1
ATOM 636 C CA . PHE A 1 81 ? -10.720 -0.240 -4.539 1.00 78.12 81 PHE A CA 1
ATOM 637 C C . PHE A 1 81 ? -11.654 -0.118 -3.343 1.00 78.12 81 PHE A C 1
ATOM 639 O O . PHE A 1 81 ? -11.765 0.985 -2.782 1.00 78.12 81 PHE A O 1
ATOM 646 N N . PHE A 1 82 ? -12.295 -1.230 -2.992 1.00 73.88 82 PHE A N 1
ATOM 647 C CA . PHE A 1 82 ? -13.230 -1.336 -1.873 1.00 73.88 82 PHE A CA 1
ATOM 648 C C . PHE A 1 82 ? -12.532 -1.864 -0.619 1.00 73.88 82 PHE A C 1
ATOM 650 O O . PHE A 1 82 ? -12.797 -1.355 0.464 1.00 73.88 82 PHE A O 1
ATOM 657 N N . ASP A 1 83 ? -11.555 -2.756 -0.795 1.00 78.25 83 ASP A N 1
ATOM 658 C CA . ASP A 1 83 ? -10.809 -3.369 0.297 1.00 78.25 83 ASP A CA 1
ATOM 659 C C . ASP A 1 83 ? -9.302 -3.092 0.225 1.00 78.25 83 ASP A C 1
ATOM 661 O O . ASP A 1 83 ? -8.718 -2.854 -0.840 1.00 78.25 83 ASP A O 1
ATOM 665 N N . TRP A 1 84 ? -8.646 -3.160 1.388 1.00 81.94 84 TRP A N 1
ATOM 666 C CA . TRP A 1 84 ? -7.184 -3.105 1.481 1.00 81.94 84 TRP A CA 1
ATOM 667 C C . TRP A 1 84 ? -6.519 -4.253 0.720 1.00 81.94 84 TRP A C 1
ATOM 669 O O . TRP A 1 84 ? -5.489 -4.040 0.090 1.00 81.94 84 TRP A O 1
ATOM 679 N N . VAL A 1 85 ? -7.127 -5.441 0.733 1.00 81.62 85 VAL A N 1
ATOM 680 C CA . VAL A 1 85 ? -6.604 -6.633 0.050 1.00 81.62 85 VAL A CA 1
ATOM 681 C C . VAL A 1 85 ? -6.485 -6.394 -1.458 1.00 81.62 85 VAL A C 1
ATOM 683 O O . VAL A 1 85 ? -5.431 -6.652 -2.032 1.00 81.62 85 VAL A O 1
ATOM 686 N N . ASP A 1 86 ? -7.509 -5.807 -2.081 1.00 83.12 86 ASP A N 1
ATOM 687 C CA . ASP A 1 86 ? -7.488 -5.478 -3.513 1.00 83.12 86 ASP A CA 1
ATOM 688 C C . ASP A 1 86 ? -6.442 -4.409 -3.848 1.00 83.12 86 ASP A C 1
ATOM 690 O O . ASP A 1 86 ? -5.814 -4.434 -4.911 1.00 83.12 86 ASP A O 1
ATOM 694 N N . LEU A 1 87 ? -6.272 -3.430 -2.952 1.00 82.44 87 LEU A N 1
ATOM 695 C CA . LEU A 1 87 ? -5.263 -2.388 -3.114 1.00 82.44 87 LEU A CA 1
ATOM 696 C C . LEU A 1 87 ? -3.853 -2.970 -2.971 1.00 82.44 87 LEU A C 1
ATOM 698 O O . LEU A 1 87 ? -2.978 -2.609 -3.753 1.00 82.44 87 LEU A O 1
ATOM 702 N N . LYS A 1 88 ? -3.642 -3.870 -2.007 1.00 83.75 88 LYS A N 1
ATOM 703 C CA . LYS A 1 88 ? -2.381 -4.581 -1.782 1.00 83.75 88 LYS A CA 1
ATOM 704 C C . LYS A 1 88 ? -1.988 -5.390 -3.013 1.00 83.75 88 LYS A C 1
ATOM 706 O O . LYS A 1 88 ? -0.911 -5.150 -3.542 1.00 83.75 88 LYS A O 1
ATOM 711 N N . ASP A 1 89 ? -2.879 -6.244 -3.512 1.00 82.25 89 ASP A N 1
ATOM 712 C CA . ASP A 1 89 ? -2.627 -7.068 -4.703 1.00 82.25 89 ASP A CA 1
ATOM 713 C C . ASP A 1 89 ? -2.286 -6.202 -5.926 1.00 82.25 89 ASP A C 1
ATOM 715 O O . ASP A 1 89 ? -1.337 -6.467 -6.660 1.00 82.25 89 ASP A O 1
ATOM 719 N N . TYR A 1 90 ? -2.986 -5.077 -6.096 1.00 82.50 90 TYR A N 1
ATOM 720 C CA . TYR A 1 90 ? -2.672 -4.131 -7.163 1.00 82.50 90 TYR A CA 1
ATOM 721 C C . TYR A 1 90 ? -1.327 -3.421 -6.976 1.00 82.50 90 TYR A C 1
ATOM 723 O O . TYR A 1 90 ? -0.602 -3.217 -7.950 1.00 82.50 90 TYR A O 1
ATOM 731 N N . LEU A 1 91 ? -0.986 -3.015 -5.751 1.00 79.19 91 LEU A N 1
ATOM 732 C CA . LEU A 1 91 ? 0.320 -2.429 -5.460 1.00 79.19 91 LEU A CA 1
ATOM 733 C C . LEU A 1 91 ? 1.436 -3.451 -5.708 1.00 79.19 91 LEU A C 1
ATOM 735 O O . LEU A 1 91 ? 2.464 -3.082 -6.270 1.00 79.19 91 LEU A O 1
ATOM 739 N N . GLU A 1 92 ? 1.222 -4.721 -5.367 1.00 79.56 92 GLU A N 1
ATOM 740 C CA . GLU A 1 92 ? 2.149 -5.804 -5.690 1.00 79.56 92 GLU A CA 1
ATOM 741 C C . GLU A 1 92 ? 2.250 -6.022 -7.202 1.00 79.56 92 GLU A C 1
ATOM 743 O O . GLU A 1 92 ? 3.355 -6.010 -7.721 1.00 79.56 92 GLU A O 1
ATOM 748 N N . ASP A 1 93 ? 1.164 -6.122 -7.967 1.00 79.25 93 ASP A N 1
ATOM 749 C CA . ASP A 1 93 ? 1.281 -6.347 -9.419 1.00 79.25 93 ASP A CA 1
ATOM 750 C C . ASP A 1 93 ? 1.939 -5.167 -10.160 1.00 79.25 93 ASP A C 1
ATOM 752 O O . ASP A 1 93 ? 2.692 -5.367 -11.116 1.00 79.25 93 ASP A O 1
ATOM 756 N N . VAL A 1 94 ? 1.695 -3.930 -9.712 1.00 76.62 94 VAL A N 1
ATOM 757 C CA . VAL A 1 94 ? 2.219 -2.725 -10.373 1.00 76.62 94 VAL A CA 1
ATOM 758 C C . VAL A 1 94 ? 3.648 -2.383 -9.953 1.00 76.62 94 VAL A C 1
ATOM 760 O O . VAL A 1 94 ? 4.418 -1.881 -10.779 1.00 76.62 94 VAL A O 1
ATOM 763 N N . PHE A 1 95 ? 4.002 -2.602 -8.684 1.00 71.69 95 PHE A N 1
ATOM 764 C CA . PHE A 1 95 ? 5.298 -2.199 -8.123 1.00 71.69 95 PHE A CA 1
ATOM 765 C C . PHE A 1 95 ? 6.218 -3.364 -7.761 1.00 71.69 95 PHE A C 1
ATOM 767 O O . PHE A 1 95 ? 7.419 -3.134 -7.588 1.00 71.69 95 PHE A O 1
ATOM 774 N N . SER A 1 96 ? 5.717 -4.601 -7.694 1.00 65.81 96 SER A N 1
ATOM 775 C CA . SER A 1 96 ? 6.587 -5.771 -7.725 1.00 65.81 96 SER A CA 1
ATOM 776 C C . SER A 1 96 ? 7.171 -5.845 -9.126 1.00 65.81 96 SER A C 1
ATOM 778 O O . SER A 1 96 ? 6.516 -6.163 -10.120 1.00 65.81 96 SER A O 1
ATOM 780 N N . GLU A 1 97 ? 8.433 -5.452 -9.216 1.00 60.03 97 GLU A N 1
ATOM 781 C CA . GLU A 1 97 ? 9.237 -5.621 -10.405 1.00 60.03 97 GLU A CA 1
ATOM 782 C C . GL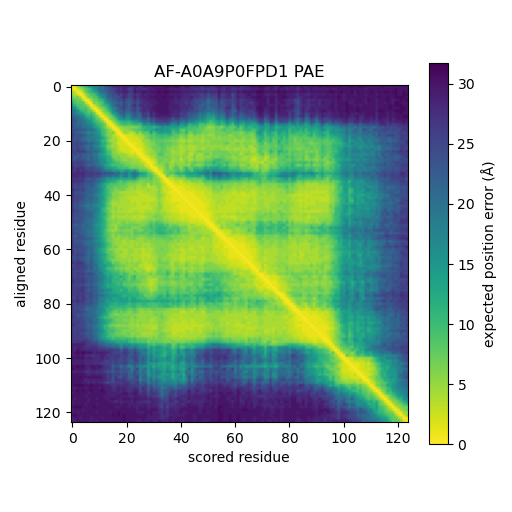U A 1 97 ? 9.238 -7.125 -10.706 1.00 60.03 97 GLU A C 1
ATOM 784 O O . GLU A 1 97 ? 9.925 -7.896 -10.034 1.00 60.03 97 GLU A O 1
ATOM 789 N N . LYS A 1 98 ? 8.426 -7.570 -11.679 1.00 54.94 98 LYS A N 1
ATOM 790 C CA . LYS A 1 98 ? 8.495 -8.930 -12.225 1.00 54.94 98 LYS A CA 1
ATOM 791 C C . LYS A 1 98 ? 9.876 -9.073 -12.849 1.00 54.94 98 LYS A C 1
ATOM 793 O O . LYS A 1 98 ? 10.047 -8.871 -14.051 1.00 54.94 98 LYS A O 1
ATOM 798 N N . ARG A 1 99 ? 10.887 -9.370 -12.028 1.00 54.50 99 ARG A N 1
ATOM 799 C CA . ARG A 1 99 ? 12.223 -9.727 -12.484 1.00 54.50 99 ARG A CA 1
ATOM 800 C C . ARG A 1 99 ? 12.044 -10.977 -13.319 1.00 54.50 99 ARG A C 1
ATOM 802 O O . ARG A 1 99 ? 11.887 -12.079 -12.799 1.00 54.50 99 ARG A O 1
ATOM 809 N N . SER A 1 100 ? 11.972 -10.769 -14.628 1.00 55.84 100 SER A N 1
ATOM 810 C CA . SER A 1 100 ? 11.855 -11.846 -15.596 1.00 55.84 100 SER A CA 1
ATOM 811 C C . SER A 1 100 ? 12.984 -12.843 -15.347 1.00 55.84 100 SER A C 1
ATOM 813 O O . SER A 1 100 ? 14.089 -12.444 -14.975 1.00 55.84 100 SER A O 1
ATOM 815 N N . ILE A 1 101 ? 12.743 -14.134 -15.589 1.00 61.06 101 ILE A N 1
ATOM 816 C CA . ILE A 1 101 ? 13.797 -15.161 -15.566 1.00 61.06 101 ILE A CA 1
ATOM 817 C C . ILE A 1 101 ? 15.027 -14.683 -16.360 1.00 61.06 101 ILE A C 1
ATOM 819 O O . ILE A 1 101 ? 16.156 -14.912 -15.941 1.00 61.06 101 ILE A O 1
ATOM 823 N N . SER A 1 102 ? 14.819 -13.943 -17.453 1.00 63.09 102 SER A N 1
ATOM 824 C CA . SER A 1 102 ? 15.887 -13.357 -18.268 1.00 63.09 102 SER A CA 1
ATOM 825 C C . SER A 1 102 ? 16.736 -12.317 -17.525 1.00 63.09 102 SER A C 1
ATOM 827 O O . SER A 1 102 ? 17.942 -12.257 -17.741 1.00 63.09 102 SER A O 1
ATOM 829 N N . PHE A 1 103 ? 16.137 -11.523 -16.631 1.00 64.62 103 PHE A N 1
ATOM 830 C CA . PHE A 1 103 ? 16.862 -10.585 -15.769 1.00 64.62 103 PHE A CA 1
ATOM 831 C C . PHE A 1 103 ? 17.768 -11.346 -14.792 1.00 64.62 103 PHE A C 1
ATOM 833 O O . PHE A 1 103 ? 18.950 -11.038 -14.677 1.00 64.62 103 PHE A O 1
ATOM 840 N N . TRP A 1 104 ? 17.251 -12.410 -14.169 1.00 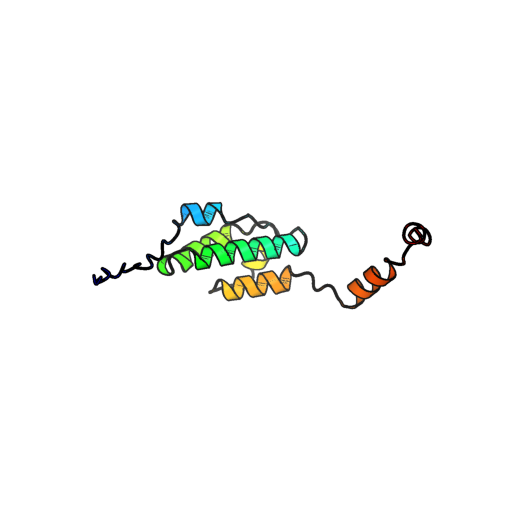64.69 104 TRP A N 1
ATOM 841 C CA . TRP A 1 104 ? 18.042 -13.271 -13.284 1.00 64.69 104 TRP A CA 1
ATOM 842 C C . TRP A 1 104 ? 19.150 -14.024 -14.016 1.00 64.69 104 TRP A C 1
ATOM 844 O O . TRP A 1 104 ? 20.252 -14.147 -13.494 1.00 64.69 104 TRP A O 1
ATOM 854 N N . GLN A 1 105 ? 18.888 -14.499 -15.233 1.00 70.12 105 GLN A N 1
ATOM 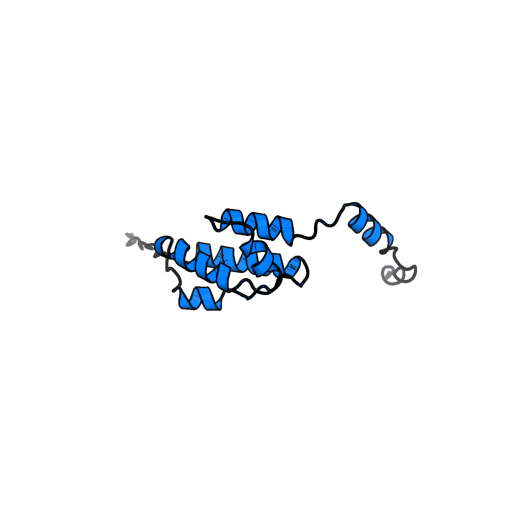855 C CA . GLN A 1 105 ? 19.903 -15.130 -16.075 1.00 70.12 105 GLN A CA 1
ATOM 856 C C . GLN A 1 105 ? 21.035 -14.161 -16.421 1.00 70.12 105 GLN A C 1
ATOM 858 O O . GLN A 1 105 ? 22.197 -14.564 -16.403 1.00 70.12 105 GLN A O 1
ATOM 863 N N . LEU A 1 106 ? 20.711 -12.900 -16.721 1.00 73.12 106 LEU A N 1
ATOM 864 C CA . LEU A 1 106 ? 21.705 -11.875 -17.024 1.00 73.12 106 LEU A CA 1
ATOM 865 C C . LEU A 1 106 ? 22.549 -11.540 -15.789 1.00 73.12 106 LEU A C 1
ATOM 867 O O . LEU A 1 106 ? 23.775 -11.529 -15.885 1.00 73.12 106 LEU A O 1
ATOM 871 N N . GLU A 1 107 ? 21.910 -11.362 -14.631 1.00 68.88 107 GLU A N 1
ATOM 872 C CA . GLU A 1 107 ? 22.594 -11.092 -13.363 1.00 68.88 107 GLU A CA 1
ATOM 873 C C . GLU A 1 107 ? 23.514 -12.262 -12.973 1.00 68.88 107 GLU A C 1
ATOM 875 O O . GLU A 1 107 ? 24.701 -12.061 -12.721 1.00 68.88 107 GLU A O 1
ATOM 880 N N . LEU A 1 108 ? 23.021 -13.506 -13.045 1.00 71.19 108 LEU A N 1
ATOM 881 C CA . LEU A 1 108 ? 23.809 -14.717 -12.780 1.00 71.19 108 LEU A CA 1
ATOM 882 C C . LEU A 1 108 ? 24.983 -14.875 -13.753 1.00 71.19 108 LEU A C 1
ATOM 884 O O . LEU A 1 108 ? 26.061 -15.305 -13.349 1.00 71.19 108 LEU A O 1
ATOM 888 N N . ASN A 1 109 ? 24.803 -14.525 -15.031 1.00 70.12 109 ASN A N 1
ATOM 889 C CA . ASN A 1 109 ? 25.901 -14.553 -15.999 1.00 70.12 109 ASN A CA 1
ATOM 890 C C . ASN A 1 109 ? 26.916 -13.425 -15.760 1.00 70.12 109 ASN A C 1
ATOM 892 O O . ASN A 1 109 ? 28.089 -13.589 -16.097 1.00 70.12 109 ASN A O 1
ATOM 896 N N . SER A 1 110 ? 26.476 -12.300 -15.190 1.00 66.75 110 SER A N 1
ATOM 897 C CA . SER A 1 110 ? 27.340 -11.180 -14.808 1.00 66.75 110 SER A CA 1
ATOM 898 C C . SER A 1 110 ? 28.167 -11.483 -13.551 1.00 66.75 110 SER A C 1
ATOM 900 O O . SER A 1 110 ? 29.315 -11.051 -13.466 1.00 66.75 110 SER A O 1
ATOM 902 N N . CYS A 1 111 ? 27.666 -12.337 -12.649 1.00 59.88 111 CYS A N 1
ATOM 903 C CA . CYS A 1 111 ? 28.409 -12.929 -11.531 1.00 59.88 111 CYS A CA 1
ATOM 904 C C . CYS A 1 111 ? 29.393 -14.027 -11.986 1.00 59.88 111 CYS A C 1
ATOM 906 O O . CYS A 1 111 ? 29.530 -15.070 -11.344 1.00 59.88 111 CYS A O 1
ATOM 908 N N . LYS A 1 112 ? 30.107 -13.821 -13.098 1.00 59.78 112 LYS A N 1
ATOM 909 C CA . LYS A 1 112 ? 31.278 -14.640 -13.421 1.00 59.78 112 LYS A CA 1
ATOM 910 C C . LYS A 1 112 ? 32.375 -14.292 -12.424 1.00 59.78 112 LYS A C 1
ATOM 912 O O . LYS A 1 112 ? 33.032 -13.264 -12.550 1.00 59.78 112 LYS A O 1
ATOM 917 N N . GLN A 1 113 ? 32.517 -15.163 -11.431 1.00 59.91 113 GLN A N 1
ATOM 918 C CA . GLN A 1 113 ? 33.610 -15.241 -10.468 1.00 59.91 113 GLN A CA 1
ATOM 919 C C . GLN A 1 113 ? 34.924 -14.755 -11.107 1.00 59.91 113 GLN A C 1
ATOM 921 O O . GLN A 1 113 ? 35.442 -15.375 -12.042 1.00 59.91 113 GLN A O 1
ATOM 926 N N . SER A 1 114 ? 35.434 -13.603 -10.658 1.00 52.69 114 SER A N 1
ATOM 927 C CA . SER A 1 114 ? 36.747 -13.140 -11.105 1.00 52.69 114 SER A CA 1
ATOM 928 C C . SER A 1 114 ? 37.789 -14.145 -10.619 1.00 52.69 114 SER A C 1
ATOM 930 O O . SER A 1 114 ? 37.734 -14.604 -9.479 1.00 52.69 114 SER A O 1
ATOM 932 N N . ARG A 1 115 ? 38.774 -14.459 -11.465 1.00 53.06 115 ARG A N 1
ATOM 933 C CA . ARG A 1 115 ? 39.882 -15.409 -11.223 1.00 53.06 115 ARG A CA 1
ATOM 934 C C . ARG A 1 115 ? 40.770 -15.048 -10.006 1.00 53.06 115 ARG A C 1
ATOM 936 O O . ARG A 1 115 ? 41.800 -15.666 -9.785 1.00 53.06 115 ARG A O 1
ATOM 943 N N . GLN A 1 116 ? 40.404 -14.040 -9.219 1.00 52.09 116 GLN A N 1
ATOM 944 C CA . GLN A 1 116 ? 41.147 -13.555 -8.056 1.00 52.09 116 GLN A CA 1
ATOM 945 C C . GLN A 1 116 ? 40.550 -13.963 -6.700 1.00 52.09 116 GLN A C 1
ATOM 947 O O . GLN A 1 116 ? 41.156 -13.651 -5.682 1.00 52.09 116 GLN A O 1
ATOM 952 N N . GLU A 1 117 ? 39.445 -14.716 -6.656 1.00 53.41 117 GLU A N 1
ATOM 953 C CA . GLU A 1 117 ? 38.950 -15.336 -5.407 1.00 53.41 117 GLU A CA 1
ATOM 954 C C . GLU A 1 117 ? 39.503 -16.758 -5.149 1.00 53.41 117 GLU A C 1
ATOM 956 O O . GLU A 1 117 ? 39.005 -17.479 -4.292 1.00 53.41 117 GLU A O 1
ATOM 961 N N . GLU A 1 118 ? 40.567 -17.175 -5.845 1.00 56.53 118 GLU A N 1
ATOM 962 C CA . GLU A 1 118 ? 41.264 -18.457 -5.615 1.00 56.53 118 GLU A CA 1
ATOM 963 C C . GLU A 1 118 ? 42.557 -18.302 -4.789 1.00 56.53 118 GLU A C 1
ATOM 965 O O . GLU A 1 118 ? 43.602 -18.849 -5.134 1.00 56.53 118 GLU A O 1
ATOM 970 N N . HIS A 1 119 ? 42.542 -17.539 -3.689 1.00 50.34 119 HIS A N 1
ATOM 971 C CA . HIS A 1 119 ? 43.736 -17.463 -2.829 1.00 50.34 119 HIS A CA 1
ATOM 972 C C . HIS A 1 119 ? 43.456 -17.314 -1.327 1.00 50.34 119 HIS A C 1
ATOM 974 O O . HIS A 1 119 ? 44.194 -16.614 -0.644 1.00 50.34 119 HIS A O 1
ATOM 980 N N . LEU A 1 120 ? 42.419 -17.949 -0.764 1.00 51.50 120 LEU A N 1
ATOM 981 C CA . LEU A 1 120 ? 42.261 -17.993 0.707 1.00 51.50 120 LEU A CA 1
ATOM 982 C C . LEU A 1 120 ? 41.752 -19.326 1.286 1.00 51.50 120 LEU A C 1
ATOM 984 O O . LEU A 1 120 ? 41.295 -19.352 2.424 1.00 51.50 120 LEU A O 1
ATOM 988 N N . LEU A 1 121 ? 41.875 -20.454 0.574 1.00 53.50 121 LEU A N 1
ATOM 989 C CA . LEU A 1 121 ? 41.492 -21.767 1.126 1.00 53.50 121 LEU A CA 1
ATOM 990 C C . LEU A 1 121 ? 42.538 -22.876 0.959 1.00 53.50 121 LEU A C 1
ATOM 992 O O . LEU A 1 121 ? 42.180 -24.033 0.767 1.00 53.50 121 LEU A O 1
ATOM 996 N N . GLN A 1 122 ? 43.827 -22.564 1.119 1.00 45.22 122 GLN A N 1
ATOM 997 C CA . GLN A 1 122 ? 44.826 -23.591 1.446 1.00 45.22 122 GLN A CA 1
ATOM 998 C C . GLN A 1 122 ? 45.783 -23.096 2.540 1.00 45.22 122 GLN A C 1
ATOM 1000 O O . GLN A 1 122 ? 46.928 -22.745 2.283 1.00 45.22 122 GLN A O 1
ATOM 1005 N N . ILE A 1 123 ? 45.288 -23.072 3.783 1.00 59.03 123 ILE A N 1
ATOM 1006 C CA . ILE A 1 123 ? 46.137 -23.240 4.968 1.00 59.03 123 ILE A CA 1
ATOM 1007 C C . ILE A 1 123 ? 46.079 -24.725 5.335 1.00 59.03 123 ILE A C 1
ATOM 1009 O O . ILE A 1 123 ? 45.072 -25.185 5.881 1.00 59.03 123 ILE A O 1
ATOM 1013 N N . LYS A 1 124 ? 47.154 -25.460 5.049 1.00 40.28 124 LYS A N 1
ATOM 1014 C CA . LYS A 1 124 ? 47.666 -26.510 5.933 1.00 40.28 124 LYS A CA 1
ATOM 1015 C C . LYS A 1 124 ? 49.128 -26.798 5.636 1.00 40.28 124 LYS A C 1
ATOM 1017 O O . LYS A 1 124 ? 49.439 -27.031 4.450 1.00 40.28 124 LYS A O 1
#

Nearest PDB structures (foldseek):
  7n9v-assembly1_D  TM=5.121E-01  e=3.152E+00  Human immunodeficiency virus 1
  5dck-assembly1_A  TM=6.233E-01  e=9.036E+00  Feline immunodeficiency virus (isolate Petaluma)
  6tn7-assembly1_B  TM=5.514E-01  e=7.581E+00  Homo sapiens
  6bht-assembly2_H  TM=5.166E-01  e=9.580E+00  Human immunodeficiency virus type 1 (NEW YORK-5 ISOLATE)